Protein AF-A0A7Y8F770-F1 (afdb_monomer)

Mean predicted aligned error: 14.23 Å

Radius of gyration: 18.67 Å; Cα contacts (8 Å, |Δi|>4): 44; chains: 1; bounding box: 38×19×42 Å

Structure (mmCIF, N/CA/C/O backbone):
data_AF-A0A7Y8F770-F1
#
_entry.id   AF-A0A7Y8F770-F1
#
loop_
_atom_site.group_PDB
_atom_site.id
_atom_site.type_symbol
_atom_site.label_atom_id
_atom_site.label_alt_id
_atom_site.label_comp_id
_atom_site.label_asym_id
_atom_site.label_entity_id
_atom_site.label_seq_id
_atom_site.pdbx_PDB_ins_code
_atom_site.Cartn_x
_atom_site.Cartn_y
_atom_site.Cartn_z
_atom_site.occupancy
_atom_site.B_iso_or_equiv
_atom_site.auth_seq_id
_atom_site.auth_comp_id
_atom_site.auth_asym_id
_atom_site.auth_atom_id
_atom_site.pdbx_PDB_model_num
ATOM 1 N N . PRO A 1 1 ? 11.450 -7.249 -6.004 1.00 86.19 1 PRO A N 1
ATOM 2 C CA . PRO A 1 1 ? 11.975 -6.636 -7.250 1.00 86.19 1 PRO A CA 1
ATOM 3 C C . PRO A 1 1 ? 10.807 -6.311 -8.180 1.00 86.19 1 PRO A C 1
ATOM 5 O O . PRO A 1 1 ? 9.819 -7.043 -8.175 1.00 86.19 1 PRO A O 1
ATOM 8 N N . VAL A 1 2 ? 10.914 -5.227 -8.939 1.00 94.12 2 VAL A N 1
ATOM 9 C CA . VAL A 1 2 ? 9.968 -4.842 -9.989 1.00 94.12 2 VAL A CA 1
ATOM 10 C C . VAL A 1 2 ? 10.650 -4.965 -11.344 1.00 94.12 2 VAL A C 1
ATOM 12 O O . VAL A 1 2 ? 11.858 -4.758 -11.462 1.00 94.12 2 VAL A O 1
ATOM 15 N N . LEU A 1 3 ? 9.880 -5.336 -12.357 1.00 96.44 3 LEU A N 1
ATOM 16 C CA . LEU A 1 3 ? 10.345 -5.523 -13.723 1.00 96.44 3 LEU A CA 1
ATOM 17 C C . LEU A 1 3 ? 9.816 -4.390 -14.596 1.00 96.44 3 LEU A C 1
ATOM 19 O O . LEU A 1 3 ? 8.669 -3.965 -14.439 1.00 96.44 3 LEU A O 1
ATOM 23 N N . GLY A 1 4 ? 10.648 -3.933 -15.534 1.00 96.19 4 GLY A N 1
ATOM 24 C CA . GLY A 1 4 ? 10.243 -2.943 -16.528 1.00 96.19 4 GLY A CA 1
ATOM 25 C C . GLY A 1 4 ? 9.016 -3.417 -17.311 1.00 96.19 4 GLY A C 1
ATOM 26 O O . GLY A 1 4 ? 8.920 -4.590 -17.672 1.00 96.19 4 GLY A O 1
ATOM 27 N N . GLY A 1 5 ? 8.054 -2.520 -17.528 1.00 93.69 5 GLY A N 1
ATOM 28 C CA . GLY A 1 5 ? 6.788 -2.822 -18.207 1.00 93.69 5 GLY A CA 1
ATOM 29 C C . GLY A 1 5 ? 5.767 -3.605 -17.368 1.00 93.69 5 GLY A C 1
ATOM 30 O O . GLY A 1 5 ? 4.619 -3.738 -17.794 1.00 93.69 5 GLY A O 1
ATOM 31 N N . GLY A 1 6 ? 6.136 -4.082 -16.173 1.00 95.88 6 GLY A N 1
ATOM 32 C CA . GLY A 1 6 ? 5.206 -4.702 -15.228 1.00 95.88 6 GLY A CA 1
ATOM 33 C C . GLY A 1 6 ? 4.208 -3.691 -14.657 1.00 95.88 6 GLY A C 1
ATOM 34 O O . GLY A 1 6 ? 4.520 -2.511 -14.520 1.00 95.88 6 GLY A O 1
ATOM 35 N N . ALA A 1 7 ? 3.002 -4.148 -14.317 1.00 95.94 7 ALA A N 1
ATOM 36 C CA . ALA A 1 7 ? 1.991 -3.334 -13.648 1.00 95.94 7 ALA A CA 1
ATOM 37 C C . ALA A 1 7 ? 1.862 -3.755 -12.182 1.00 95.94 7 ALA A C 1
ATOM 39 O O . ALA A 1 7 ? 1.635 -4.928 -11.888 1.00 95.94 7 ALA A O 1
ATOM 40 N N . TYR A 1 8 ? 1.981 -2.787 -11.277 1.00 94.25 8 TYR A N 1
ATOM 41 C CA . TYR A 1 8 ? 1.953 -2.998 -9.833 1.00 94.25 8 TYR A CA 1
ATOM 42 C C . TYR A 1 8 ? 0.913 -2.076 -9.205 1.00 94.25 8 TYR A C 1
ATOM 44 O O . TYR A 1 8 ? 0.844 -0.900 -9.553 1.00 94.25 8 TYR A O 1
ATOM 52 N N . LEU A 1 9 ? 0.102 -2.603 -8.290 1.00 94.06 9 LEU A N 1
ATOM 53 C CA . LEU A 1 9 ? -0.862 -1.801 -7.542 1.00 94.06 9 LEU A CA 1
ATOM 54 C C . LEU A 1 9 ? -0.163 -1.121 -6.358 1.00 94.06 9 LEU A C 1
ATOM 56 O O . LEU A 1 9 ? 0.550 -1.786 -5.607 1.00 94.06 9 LEU A O 1
ATOM 60 N N . VAL A 1 10 ? -0.363 0.185 -6.201 1.00 92.12 10 VAL A N 1
ATOM 61 C CA . VAL A 1 10 ? 0.240 1.026 -5.153 1.00 92.12 10 VAL A CA 1
ATOM 62 C C . VAL A 1 10 ? -0.772 2.061 -4.634 1.00 92.12 10 VAL A C 1
ATOM 64 O O . VAL A 1 10 ? -1.893 2.119 -5.131 1.00 92.12 10 VAL A O 1
ATOM 67 N N . GLY A 1 11 ? -0.371 2.885 -3.658 1.00 86.50 11 GLY A N 1
ATOM 68 C CA . GLY A 1 11 ? -1.099 4.088 -3.228 1.00 86.50 11 GLY A CA 1
ATOM 69 C C . GLY A 1 11 ? -1.780 3.977 -1.857 1.00 86.50 11 GLY A C 1
ATOM 70 O O . GLY A 1 11 ? -2.439 2.992 -1.544 1.00 86.50 11 GLY A O 1
ATOM 71 N N . GLU A 1 12 ? -1.638 5.019 -1.030 1.00 83.50 12 GLU A N 1
ATOM 72 C CA . GLU A 1 12 ? -2.334 5.161 0.267 1.00 83.50 12 GLU A CA 1
ATOM 73 C C . GLU A 1 12 ? -3.666 5.931 0.156 1.00 83.50 12 GLU A C 1
ATOM 75 O O . GLU A 1 12 ? -4.495 5.890 1.060 1.00 83.50 12 GLU A O 1
ATOM 80 N N . ARG A 1 13 ? -3.893 6.612 -0.977 1.00 87.88 13 ARG A N 1
ATOM 81 C CA . ARG A 1 13 ? -5.118 7.378 -1.289 1.00 87.88 13 ARG A CA 1
ATOM 82 C C . ARG A 1 13 ? -6.108 6.606 -2.172 1.00 87.88 13 ARG A C 1
ATOM 84 O O . ARG A 1 13 ? -7.040 7.196 -2.712 1.00 87.88 13 ARG A O 1
ATOM 91 N N . GLY A 1 14 ? -5.897 5.302 -2.335 1.00 90.25 14 GLY A N 1
ATOM 92 C CA . GLY A 1 14 ? -6.640 4.435 -3.248 1.00 90.25 14 GLY A CA 1
ATOM 93 C C . GLY A 1 14 ? -5.717 3.664 -4.201 1.00 90.25 14 GLY A C 1
ATOM 94 O O . GLY A 1 14 ? -4.516 3.932 -4.228 1.00 90.25 14 GLY A O 1
ATOM 95 N N . PRO A 1 15 ? -6.262 2.695 -4.961 1.00 93.56 15 PRO A N 1
ATOM 96 C CA . PRO A 1 15 ? -5.481 1.851 -5.858 1.00 93.56 15 PRO A CA 1
ATOM 97 C C . PRO A 1 15 ? -4.986 2.632 -7.084 1.00 93.56 15 PRO A C 1
ATOM 99 O O . PRO A 1 15 ? -5.757 2.982 -7.976 1.00 93.56 15 PRO A O 1
ATOM 102 N N . GLU A 1 16 ? -3.681 2.857 -7.149 1.00 95.88 16 GLU A N 1
ATOM 103 C C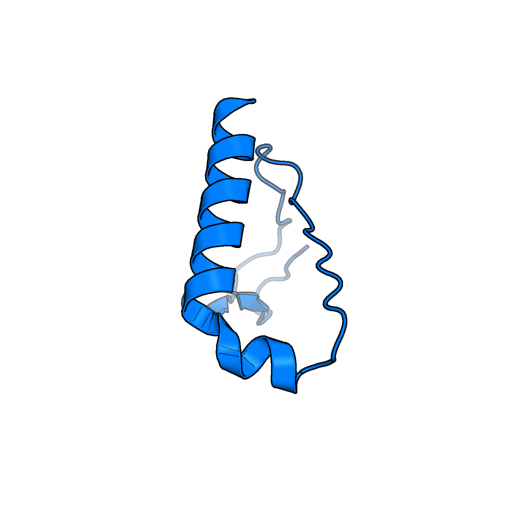A . GLU A 1 16 ? -2.963 3.452 -8.277 1.00 95.88 16 GLU A CA 1
ATOM 104 C C . GLU A 1 16 ? -2.106 2.387 -8.982 1.00 95.88 16 GLU A C 1
ATOM 106 O O . GLU A 1 16 ? -1.675 1.409 -8.371 1.00 95.88 16 GLU A O 1
ATOM 111 N N . VAL A 1 17 ? -1.840 2.558 -10.282 1.00 94.88 17 VAL A N 1
ATOM 112 C CA . VAL A 1 17 ? -1.008 1.620 -11.056 1.00 94.88 17 VAL A CA 1
ATOM 113 C C . VAL A 1 17 ? 0.376 2.213 -11.299 1.00 94.88 17 VAL A C 1
ATOM 115 O O . VAL A 1 17 ? 0.531 3.182 -12.040 1.00 94.88 17 VAL A O 1
ATOM 118 N N . PHE A 1 18 ? 1.394 1.568 -10.741 1.00 94.62 18 PHE A N 1
ATOM 119 C CA . PHE A 1 18 ? 2.800 1.840 -11.004 1.00 94.62 18 PHE A CA 1
ATOM 120 C C . PHE A 1 18 ? 3.319 0.948 -12.141 1.00 94.62 18 PHE A C 1
ATOM 122 O O . PHE A 1 18 ? 3.201 -0.278 -12.083 1.00 94.62 18 PHE A O 1
ATOM 129 N N . ARG A 1 19 ? 3.905 1.565 -13.176 1.00 96.50 19 ARG A N 1
ATOM 130 C CA . ARG A 1 19 ? 4.584 0.876 -14.288 1.00 96.50 19 ARG A CA 1
ATOM 131 C C . ARG A 1 19 ? 6.007 1.411 -14.453 1.00 96.50 19 ARG A C 1
ATOM 133 O O . ARG A 1 19 ? 6.176 2.462 -15.073 1.00 96.50 19 ARG A O 1
ATOM 140 N N . PRO A 1 20 ? 7.029 0.740 -13.900 1.00 95.19 20 PRO A N 1
ATOM 141 C CA . PRO A 1 20 ? 8.406 1.183 -14.059 1.00 95.19 20 PRO A CA 1
ATOM 142 C C . PRO A 1 20 ? 8.906 0.941 -15.490 1.00 95.19 20 PRO A C 1
ATOM 144 O O . PRO A 1 20 ? 8.541 -0.041 -16.136 1.00 95.19 20 PRO A O 1
ATOM 147 N N . ALA A 1 21 ? 9.787 1.818 -15.977 1.00 96.19 21 ALA A N 1
ATOM 148 C CA . ALA A 1 21 ? 10.427 1.666 -17.287 1.00 96.19 21 ALA A CA 1
ATOM 149 C C . ALA A 1 21 ? 11.574 0.633 -17.283 1.00 96.19 21 ALA A C 1
ATOM 151 O O . ALA A 1 21 ? 11.872 0.038 -18.313 1.00 96.19 21 ALA A O 1
ATOM 152 N N . GLY A 1 22 ? 12.205 0.400 -16.128 1.00 95.19 22 GLY A N 1
ATOM 153 C CA . GLY A 1 22 ? 13.326 -0.528 -15.953 1.00 95.19 22 GLY A CA 1
ATOM 154 C C . GLY A 1 22 ? 13.152 -1.427 -14.729 1.00 95.19 22 GLY A C 1
ATOM 155 O O . GLY A 1 22 ? 12.216 -1.256 -13.949 1.00 95.19 22 GLY A O 1
ATOM 156 N N . ALA A 1 23 ? 14.046 -2.403 -14.572 1.00 96.12 23 ALA A N 1
ATOM 157 C CA . ALA A 1 23 ? 14.040 -3.298 -13.418 1.00 96.12 23 ALA A CA 1
ATOM 158 C C . ALA A 1 23 ? 14.733 -2.668 -12.195 1.00 96.12 23 ALA A C 1
ATOM 160 O O . ALA A 1 23 ? 15.660 -1.873 -12.344 1.00 96.12 23 ALA A O 1
ATOM 161 N N . GLY A 1 24 ? 14.307 -3.053 -10.990 1.00 94.44 24 GLY A N 1
ATOM 162 C CA . GLY A 1 24 ? 14.898 -2.583 -9.731 1.00 94.44 24 GLY A CA 1
ATOM 163 C C . GLY A 1 24 ? 14.335 -3.287 -8.493 1.00 94.44 24 GLY A C 1
ATOM 164 O O . GLY A 1 24 ? 13.472 -4.163 -8.598 1.00 94.44 24 GLY A O 1
ATOM 165 N N . SER A 1 25 ? 14.811 -2.921 -7.303 1.00 92.50 25 SER A N 1
ATOM 166 C CA . SER A 1 25 ? 14.236 -3.352 -6.022 1.00 92.50 25 SER A CA 1
ATOM 167 C C . SER A 1 25 ? 13.505 -2.201 -5.326 1.00 92.50 25 SER A C 1
ATOM 169 O O . SER A 1 25 ? 13.768 -1.030 -5.586 1.00 92.50 25 SER A O 1
ATOM 171 N N . ILE A 1 26 ? 12.532 -2.553 -4.481 1.00 86.94 26 ILE A N 1
ATOM 172 C CA . ILE A 1 26 ? 11.867 -1.616 -3.575 1.00 86.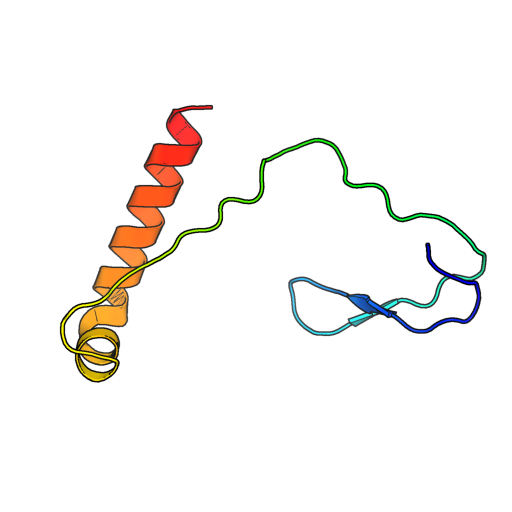94 26 ILE A CA 1
ATOM 173 C C . ILE A 1 26 ? 12.443 -1.919 -2.201 1.00 86.94 26 ILE A C 1
ATOM 175 O O . ILE A 1 26 ? 12.135 -2.965 -1.631 1.00 86.94 26 ILE A O 1
ATOM 179 N N . GLU A 1 2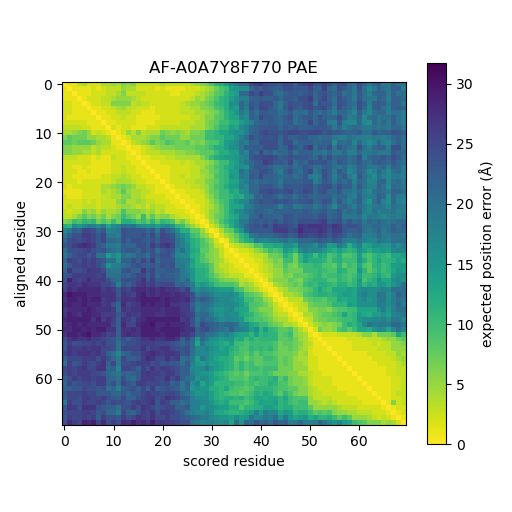7 ? 13.296 -1.030 -1.708 1.00 84.38 27 GLU A N 1
ATOM 180 C CA . GLU A 1 27 ? 13.873 -1.150 -0.374 1.00 84.38 27 GLU A CA 1
ATOM 181 C C . GLU A 1 27 ? 13.014 -0.368 0.629 1.00 84.38 27 GLU A C 1
ATOM 183 O O . GLU A 1 27 ? 12.621 0.768 0.340 1.00 84.38 27 GLU A O 1
ATOM 188 N N . PRO A 1 28 ? 12.709 -0.931 1.810 1.00 74.69 28 PRO A N 1
ATOM 189 C CA . PRO A 1 28 ? 12.067 -0.171 2.869 1.00 74.69 28 PRO A CA 1
ATOM 190 C C . PRO A 1 28 ? 12.994 0.969 3.299 1.00 74.69 28 PRO A C 1
ATOM 192 O O . PRO A 1 28 ? 14.149 0.738 3.659 1.00 74.69 28 PRO A O 1
ATOM 195 N N . MET A 1 29 ? 12.491 2.203 3.310 1.00 75.19 29 MET A N 1
ATOM 196 C CA . MET A 1 29 ? 13.213 3.301 3.946 1.00 75.19 29 MET A CA 1
ATOM 197 C C . MET A 1 29 ? 13.199 3.038 5.455 1.00 75.19 29 MET A C 1
ATOM 199 O O . MET A 1 29 ? 12.129 2.992 6.057 1.00 75.19 29 MET A O 1
ATOM 203 N N . GLY A 1 30 ? 14.365 2.784 6.057 1.00 69.94 30 GLY A N 1
ATOM 204 C CA . GLY A 1 30 ? 14.473 2.483 7.485 1.00 69.94 30 GLY A CA 1
ATOM 205 C C . GLY A 1 30 ? 13.777 3.550 8.335 1.00 69.94 30 GLY A C 1
ATOM 206 O O . GLY A 1 30 ? 14.227 4.691 8.382 1.00 69.94 30 GLY A O 1
ATOM 207 N N . GLY A 1 31 ? 12.672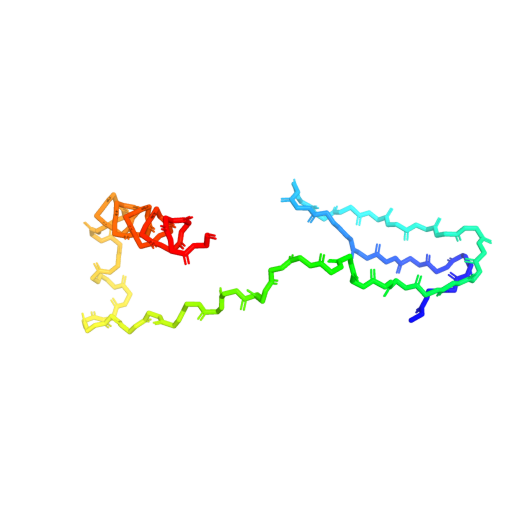 3.176 8.986 1.00 52.62 31 GLY A N 1
ATOM 208 C CA . GLY A 1 31 ? 11.864 4.088 9.792 1.00 52.62 31 GLY A CA 1
ATOM 209 C C . GLY A 1 31 ? 10.493 3.517 10.145 1.00 52.62 31 GLY A C 1
ATOM 210 O O . GLY A 1 31 ? 9.539 3.673 9.394 1.00 52.62 31 GLY A O 1
ATOM 211 N N . GLY A 1 32 ? 10.411 2.898 11.327 1.00 59.16 32 GLY A N 1
ATOM 212 C CA . GLY A 1 32 ? 9.170 2.478 11.979 1.00 59.16 32 GLY A CA 1
ATOM 213 C C . GLY A 1 32 ? 8.852 0.999 11.790 1.00 59.16 32 GLY A C 1
ATOM 214 O O . GLY A 1 32 ? 8.358 0.587 10.745 1.00 59.16 32 GLY A O 1
ATOM 215 N N . ALA A 1 33 ? 9.092 0.194 12.829 1.00 62.06 33 ALA A N 1
ATOM 216 C CA . ALA A 1 33 ? 8.505 -1.137 12.922 1.00 62.06 33 ALA A CA 1
ATOM 217 C C . ALA A 1 33 ? 6.992 -1.002 12.707 1.00 62.06 33 ALA A C 1
ATOM 219 O O . ALA A 1 33 ? 6.334 -0.280 13.458 1.00 62.06 33 ALA A O 1
ATOM 220 N N . GLY A 1 34 ? 6.458 -1.639 11.662 1.00 60.06 34 GLY A N 1
ATOM 221 C CA . GLY A 1 34 ? 5.025 -1.625 11.391 1.00 60.06 34 GLY A CA 1
ATOM 222 C C . GLY A 1 34 ? 4.270 -2.033 12.654 1.00 60.06 34 GLY A C 1
ATOM 223 O O . GLY A 1 34 ? 4.425 -3.153 13.143 1.00 60.06 34 GLY A O 1
ATOM 224 N N . VAL A 1 35 ? 3.493 -1.112 13.224 1.00 66.44 35 VAL A N 1
ATOM 225 C CA . VAL A 1 35 ? 2.745 -1.386 14.450 1.00 66.44 35 VAL A CA 1
ATOM 226 C C . VAL A 1 35 ? 1.489 -2.147 14.056 1.00 66.44 35 VAL A C 1
ATOM 228 O O . VAL A 1 35 ? 0.504 -1.568 13.608 1.00 66.44 35 VAL A O 1
ATOM 231 N N . THR A 1 36 ? 1.527 -3.467 14.214 1.00 69.69 36 THR A N 1
ATOM 232 C CA . THR A 1 36 ? 0.331 -4.300 14.076 1.00 69.69 36 THR A CA 1
ATOM 233 C C . THR A 1 36 ? -0.448 -4.241 15.386 1.00 69.69 36 THR A C 1
ATOM 235 O O . THR A 1 36 ? -0.001 -4.775 16.401 1.00 69.69 36 THR A O 1
ATOM 238 N N . VAL A 1 37 ? -1.604 -3.572 15.384 1.00 68.12 37 VAL A N 1
ATOM 239 C CA . VAL A 1 37 ? -2.500 -3.504 16.549 1.00 68.12 37 VAL A CA 1
ATOM 240 C C . VAL A 1 37 ? -3.575 -4.579 16.415 1.00 68.12 37 VAL A C 1
ATOM 242 O O . VAL A 1 37 ? -4.476 -4.461 15.591 1.00 68.12 37 VAL A O 1
ATOM 245 N N . ASN A 1 38 ? -3.501 -5.619 17.247 1.00 76.75 38 ASN A N 1
ATOM 246 C CA . ASN A 1 38 ? -4.568 -6.612 17.362 1.00 76.75 38 ASN A CA 1
ATOM 247 C C . ASN A 1 38 ? -5.597 -6.131 18.392 1.00 76.75 38 ASN A C 1
ATOM 249 O O . ASN A 1 38 ? -5.261 -5.941 19.561 1.00 76.75 38 ASN A O 1
ATOM 253 N N . VAL A 1 39 ? -6.846 -5.936 17.964 1.00 67.88 39 VAL A N 1
ATOM 254 C CA . VAL A 1 39 ? -7.955 -5.524 18.836 1.00 67.88 39 VAL A CA 1
ATOM 255 C C . VAL A 1 39 ? -8.930 -6.688 18.968 1.00 67.88 39 VAL A C 1
ATOM 257 O O . VAL A 1 39 ? -9.531 -7.107 17.984 1.00 67.88 39 VAL A O 1
ATOM 260 N N . SER A 1 40 ? -9.093 -7.202 20.187 1.00 73.25 40 SER A N 1
ATOM 261 C CA . SER A 1 40 ? -10.166 -8.143 20.518 1.00 73.25 40 SER A CA 1
ATOM 262 C C . SER A 1 40 ? -11.347 -7.365 21.089 1.00 73.25 40 SER A C 1
ATOM 264 O O . SER A 1 40 ? -11.165 -6.544 21.991 1.00 73.25 40 SER A O 1
ATOM 266 N N . VAL A 1 41 ? -12.544 -7.597 20.550 1.00 67.88 41 VAL A N 1
ATOM 267 C CA . VAL A 1 41 ? -13.783 -6.958 21.008 1.00 67.88 41 VAL A CA 1
ATOM 268 C C . VAL A 1 41 ? -14.735 -8.038 21.486 1.00 67.88 41 VAL A C 1
ATOM 270 O O . VAL A 1 41 ? -15.251 -8.829 20.695 1.00 67.88 41 VAL A O 1
ATOM 273 N N . ASP A 1 42 ? -14.969 -8.052 22.793 1.00 67.44 42 ASP A N 1
ATOM 274 C CA . ASP A 1 42 ? -15.984 -8.898 23.405 1.00 67.44 42 ASP A CA 1
ATOM 275 C C . ASP A 1 42 ? -17.385 -8.377 23.020 1.00 67.44 42 ASP A C 1
ATOM 277 O O . ASP A 1 42 ? -17.643 -7.172 23.080 1.00 67.44 42 ASP A O 1
ATOM 281 N N . GLY A 1 43 ? -18.270 -9.259 22.541 1.00 71.50 43 GLY A N 1
ATOM 282 C CA . GLY A 1 43 ? -19.619 -8.900 22.067 1.00 71.50 43 GLY A CA 1
ATOM 283 C C . GLY A 1 43 ? -19.822 -8.820 20.542 1.00 71.50 43 GLY A C 1
ATOM 284 O O . GLY A 1 43 ? -20.933 -8.535 20.090 1.00 71.50 43 GLY A O 1
ATOM 285 N N . GLY A 1 44 ? -18.796 -9.107 19.730 1.00 69.62 44 GLY A N 1
ATOM 286 C CA . GLY A 1 44 ? -18.912 -9.233 18.268 1.00 69.62 44 GLY A CA 1
ATOM 287 C C . GLY A 1 44 ? -19.161 -7.914 17.511 1.00 69.62 44 GLY A C 1
ATOM 288 O O . GLY A 1 44 ? -19.143 -6.822 18.076 1.00 69.62 44 GLY A O 1
ATOM 289 N N . ALA A 1 45 ? -19.403 -8.000 16.196 1.00 63.34 45 ALA A N 1
ATOM 290 C CA . ALA A 1 45 ? -19.475 -6.834 15.298 1.00 63.34 45 ALA A CA 1
ATOM 291 C C . ALA A 1 45 ? -20.555 -5.794 15.676 1.00 63.34 45 ALA A C 1
ATOM 293 O O . ALA A 1 45 ? -20.395 -4.604 15.414 1.00 63.34 45 ALA A O 1
ATOM 294 N N . GLN A 1 46 ? -21.636 -6.214 16.339 1.00 64.38 46 GLN A N 1
ATOM 295 C CA . GLN A 1 46 ? -22.708 -5.322 16.801 1.00 64.38 46 GLN A CA 1
ATOM 296 C C . GLN A 1 46 ? -22.257 -4.381 17.935 1.00 64.38 46 GLN A C 1
ATOM 298 O O . GLN A 1 46 ? -22.707 -3.236 17.996 1.00 6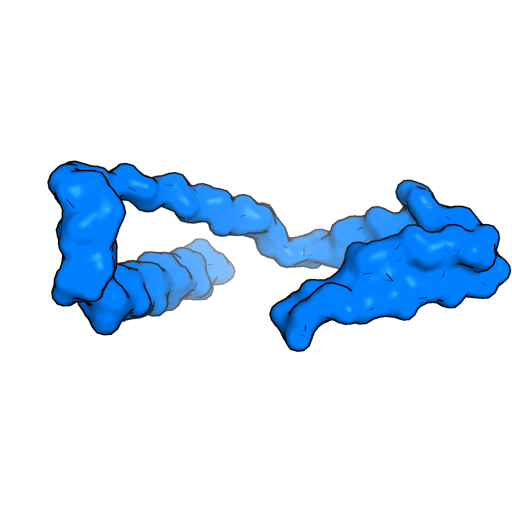4.38 46 GLN A O 1
ATOM 303 N N . GLY A 1 47 ? -21.333 -4.822 18.801 1.00 62.97 47 GLY A N 1
ATOM 304 C CA . GLY A 1 47 ? -20.703 -3.958 19.808 1.00 62.97 47 GLY A CA 1
ATOM 305 C C . GLY A 1 47 ? -19.797 -2.892 19.182 1.00 62.97 47 GLY A C 1
ATOM 306 O O . GLY A 1 47 ? -19.695 -1.779 19.697 1.00 62.97 47 GLY A O 1
ATOM 307 N N . LEU A 1 48 ? -19.215 -3.206 18.021 1.00 61.19 48 LEU A N 1
ATOM 308 C CA . LEU A 1 48 ? -18.351 -2.313 17.250 1.00 61.19 48 LEU A CA 1
ATOM 309 C C . LEU A 1 48 ? -19.144 -1.168 16.596 1.00 61.19 48 LEU A C 1
ATOM 311 O O . LEU A 1 48 ? -18.760 -0.004 16.702 1.00 61.19 48 LEU A O 1
ATOM 315 N N . LEU A 1 49 ? -20.289 -1.491 15.983 1.00 62.25 49 LEU A N 1
ATOM 316 C CA . LEU A 1 49 ? -21.149 -0.529 15.277 1.00 62.25 49 LEU A CA 1
ATOM 317 C C . LEU A 1 49 ? -21.739 0.546 16.202 1.00 62.25 49 LEU A C 1
ATOM 319 O O . LEU A 1 49 ? -21.963 1.675 15.780 1.00 62.25 49 LEU A O 1
ATOM 323 N N . ARG A 1 50 ? -21.959 0.231 17.484 1.00 61.38 50 ARG A N 1
ATOM 324 C CA . ARG A 1 50 ? -22.494 1.192 18.465 1.00 61.38 50 ARG A CA 1
ATOM 325 C C . ARG A 1 50 ? -21.445 2.209 18.947 1.00 61.38 50 ARG A C 1
ATOM 327 O O . ARG A 1 50 ? -21.790 3.148 19.658 1.00 61.38 50 ARG A O 1
ATOM 334 N N . SER A 1 51 ? -20.170 2.019 18.600 1.00 63.06 51 SER A N 1
ATOM 335 C CA . SER A 1 51 ? -19.030 2.598 19.322 1.00 63.06 51 SER A CA 1
ATOM 336 C C . SER A 1 51 ? -18.001 3.291 18.415 1.00 63.06 51 SER A C 1
ATOM 338 O O . SER A 1 51 ? -16.908 3.612 18.868 1.00 63.06 51 SER A O 1
ATOM 340 N N . GLU A 1 52 ? -18.322 3.587 17.155 1.00 68.88 52 GLU A N 1
ATOM 341 C CA . GLU A 1 52 ? -17.362 4.121 16.170 1.00 68.88 52 GLU A CA 1
ATOM 342 C C . GLU A 1 52 ? -16.549 5.325 16.691 1.00 68.88 52 GLU A C 1
ATOM 344 O O . GLU A 1 52 ? -15.316 5.317 16.685 1.00 68.88 52 GLU A O 1
ATOM 349 N N . ALA A 1 53 ? -17.221 6.317 17.286 1.00 78.00 53 ALA A N 1
ATOM 350 C CA . ALA A 1 53 ? -16.552 7.475 17.881 1.00 78.00 53 ALA A CA 1
ATOM 351 C C . ALA A 1 53 ? -15.698 7.119 19.117 1.00 78.00 53 ALA A C 1
ATOM 353 O O . ALA A 1 53 ? -14.689 7.768 19.391 1.00 78.00 53 ALA A O 1
ATOM 354 N N . GLN A 1 54 ? -16.091 6.110 19.895 1.00 75.69 54 GLN A N 1
ATOM 355 C CA . GLN A 1 54 ? -15.328 5.644 21.056 1.00 75.69 54 GLN A CA 1
ATOM 356 C C . GLN A 1 54 ? -14.094 4.842 20.624 1.00 75.69 54 GLN A C 1
ATOM 358 O O . GLN A 1 54 ? -13.021 5.061 21.188 1.00 75.69 54 GLN A O 1
ATOM 363 N N . ILE A 1 55 ? -14.204 4.009 19.589 1.00 76.06 55 ILE A N 1
ATOM 364 C CA . ILE A 1 55 ? -13.083 3.272 18.991 1.00 76.06 55 ILE A CA 1
ATOM 365 C C . ILE A 1 55 ? -12.074 4.251 18.385 1.00 76.06 55 ILE A C 1
ATOM 367 O O . ILE A 1 55 ? -10.883 4.156 18.683 1.00 76.06 55 ILE A O 1
ATOM 371 N N . ALA A 1 56 ? -12.538 5.250 17.628 1.00 79.94 56 ALA A N 1
ATOM 372 C CA . ALA A 1 56 ? -11.677 6.290 17.064 1.00 79.94 56 ALA A CA 1
ATOM 373 C C . ALA A 1 56 ? -10.885 7.035 18.154 1.00 79.94 56 ALA A C 1
ATOM 375 O O . ALA A 1 56 ? -9.678 7.242 18.022 1.00 79.94 56 ALA A O 1
ATOM 376 N N . ARG A 1 57 ? -11.531 7.376 19.281 1.00 83.50 57 ARG A N 1
ATOM 377 C CA . ARG A 1 57 ? -10.858 8.005 20.433 1.00 83.50 57 ARG A CA 1
ATOM 378 C C . ARG A 1 57 ? -9.846 7.079 21.109 1.00 83.50 57 ARG A C 1
ATOM 380 O O . ARG A 1 57 ? -8.773 7.544 21.494 1.00 83.50 57 ARG A O 1
ATOM 387 N N . MET A 1 58 ? -10.165 5.794 21.271 1.00 83.25 58 MET A N 1
ATOM 388 C CA . MET A 1 58 ? -9.236 4.818 21.854 1.00 83.25 58 MET A CA 1
ATOM 389 C C . MET A 1 58 ? -8.001 4.630 20.971 1.00 83.25 58 MET A C 1
ATOM 391 O O . MET A 1 58 ? -6.883 4.656 21.486 1.00 83.25 58 MET A O 1
ATOM 395 N N . LEU A 1 59 ? -8.195 4.526 19.655 1.00 82.94 59 LEU A N 1
ATOM 396 C CA . LEU A 1 59 ? -7.111 4.398 18.688 1.00 82.94 59 LEU A CA 1
ATOM 397 C C . LEU A 1 59 ? -6.233 5.655 18.661 1.00 82.94 59 LEU A C 1
ATOM 399 O O . LEU A 1 59 ? -5.019 5.540 18.806 1.00 82.94 59 LEU A O 1
ATOM 403 N N . ALA A 1 60 ? -6.835 6.846 18.581 1.00 83.69 60 ALA A N 1
ATOM 404 C CA . ALA A 1 60 ? -6.109 8.118 18.619 1.00 83.69 60 ALA A CA 1
ATOM 405 C C . ALA A 1 60 ? -5.294 8.295 19.912 1.00 83.69 60 ALA A C 1
ATOM 407 O O . ALA A 1 60 ? -4.187 8.832 19.899 1.00 83.69 60 ALA A O 1
ATOM 408 N N . ARG A 1 61 ? -5.814 7.816 21.050 1.00 82.62 61 ARG A N 1
ATOM 409 C CA . ARG A 1 61 ? -5.077 7.839 22.319 1.00 82.62 61 ARG A CA 1
ATOM 410 C C . ARG A 1 61 ? -3.916 6.844 22.321 1.00 82.62 61 ARG A C 1
ATOM 412 O O . ARG A 1 61 ? -2.843 7.179 22.816 1.00 82.62 61 ARG A O 1
ATOM 4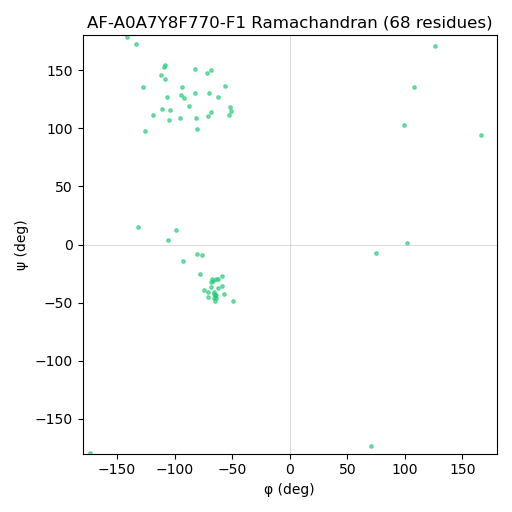19 N N . ALA A 1 62 ? -4.116 5.644 21.782 1.00 79.56 62 ALA A N 1
ATOM 420 C CA . ALA A 1 62 ? -3.079 4.620 21.700 1.00 79.56 62 ALA A CA 1
ATOM 421 C C . ALA A 1 62 ? -1.921 5.051 20.783 1.00 79.56 62 ALA A C 1
ATOM 423 O O . ALA A 1 62 ? -0.758 4.917 21.166 1.00 79.56 62 ALA A O 1
ATOM 424 N N . THR A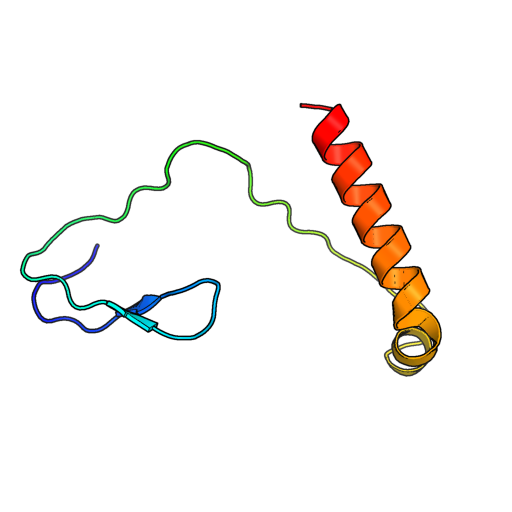 1 63 ? -2.224 5.645 19.625 1.00 81.88 63 THR A N 1
ATOM 425 C CA . THR A 1 63 ? -1.207 6.174 18.703 1.00 81.88 63 THR A CA 1
ATOM 426 C C . THR A 1 63 ? -0.445 7.347 19.315 1.00 81.88 63 THR A C 1
ATOM 428 O O . THR A 1 63 ? 0.783 7.365 19.256 1.00 81.88 63 THR A O 1
ATOM 431 N N . ALA A 1 64 ? -1.133 8.275 19.992 1.00 81.50 64 ALA A N 1
ATOM 432 C CA . ALA A 1 64 ? -0.488 9.389 20.690 1.00 81.50 64 ALA A CA 1
ATOM 433 C C . ALA A 1 64 ? 0.446 8.922 21.824 1.00 81.50 64 ALA A C 1
ATOM 435 O O . ALA A 1 64 ? 1.518 9.494 22.022 1.00 81.50 64 ALA A O 1
ATOM 436 N N . LEU A 1 65 ? 0.071 7.870 22.562 1.00 81.88 65 LEU A N 1
ATOM 437 C CA . LEU A 1 65 ? 0.931 7.268 23.587 1.00 81.88 65 LEU A CA 1
ATOM 438 C C . LEU A 1 65 ? 2.153 6.561 22.986 1.00 81.88 65 LEU A C 1
ATOM 440 O O . LEU A 1 65 ? 3.231 6.630 23.574 1.00 81.88 65 LEU A O 1
ATOM 444 N N . GLY A 1 66 ? 1.997 5.910 21.831 1.00 73.69 66 GLY A N 1
ATOM 445 C CA . GLY A 1 66 ? 3.105 5.301 21.090 1.00 73.69 66 GLY A CA 1
ATOM 446 C C . GLY A 1 66 ? 4.094 6.340 20.560 1.00 73.69 66 GLY A C 1
ATOM 447 O O . GLY A 1 66 ? 5.294 6.199 20.772 1.00 73.69 66 GLY A O 1
ATOM 448 N N . ALA A 1 67 ? 3.592 7.424 19.961 1.00 73.19 67 ALA A N 1
ATOM 449 C CA . ALA A 1 67 ? 4.412 8.509 19.417 1.00 73.19 67 ALA A CA 1
ATOM 450 C C . ALA A 1 67 ? 5.241 9.238 20.486 1.00 73.19 67 ALA A C 1
ATOM 452 O O . ALA A 1 67 ? 6.322 9.730 20.198 1.00 73.19 67 ALA A O 1
ATOM 453 N N . ARG A 1 68 ? 4.751 9.297 21.731 1.00 70.38 68 ARG A N 1
ATOM 454 C CA . ARG A 1 68 ? 5.443 9.960 22.849 1.00 70.38 68 ARG A CA 1
ATOM 455 C C . ARG A 1 68 ? 6.546 9.108 23.493 1.00 70.38 68 ARG A C 1
ATOM 457 O O . ARG A 1 68 ? 7.217 9.589 24.401 1.00 70.38 68 ARG A O 1
ATOM 464 N N . ARG A 1 69 ? 6.666 7.833 23.109 1.00 57.00 69 ARG A N 1
ATOM 465 C CA . ARG A 1 69 ? 7.674 6.887 23.624 1.00 57.00 69 ARG A CA 1
ATOM 466 C C . ARG A 1 69 ? 8.810 6.605 22.635 1.00 57.00 69 ARG A C 1
ATOM 468 O O . ARG A 1 69 ? 9.658 5.772 22.944 1.00 57.00 69 ARG A O 1
ATOM 475 N N . MET A 1 70 ? 8.806 7.279 21.487 1.00 52.66 70 MET A N 1
ATOM 476 C CA . MET A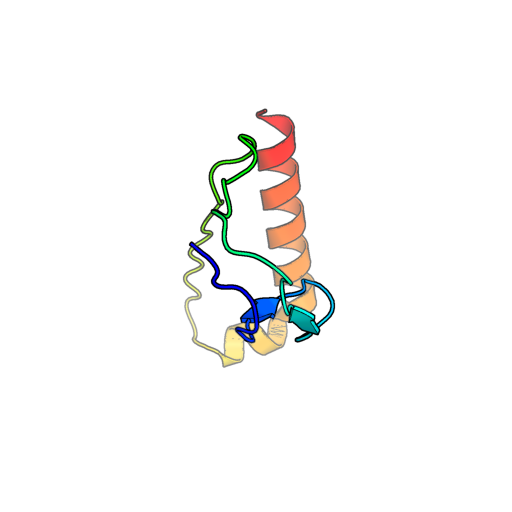 1 70 ? 9.933 7.374 20.556 1.00 52.66 70 MET A CA 1
ATOM 477 C C . MET A 1 70 ? 10.653 8.702 20.777 1.00 52.66 70 MET A C 1
ATOM 479 O O . MET A 1 70 ? 11.880 8.724 20.562 1.00 52.66 70 MET A O 1
#

Solvent-accessible surface area (backbone atoms only — not comparable to full-atom values): 4686 Å² total; per-residue (Å²): 113,50,48,44,76,40,83,41,84,43,69,93,91,49,90,38,81,48,64,43,86,54,68,50,73,83,76,82,74,92,76,74,82,82,82,81,81,86,81,87,67,86,76,51,72,70,53,51,73,79,31,57,75,58,51,53,51,52,51,55,50,51,52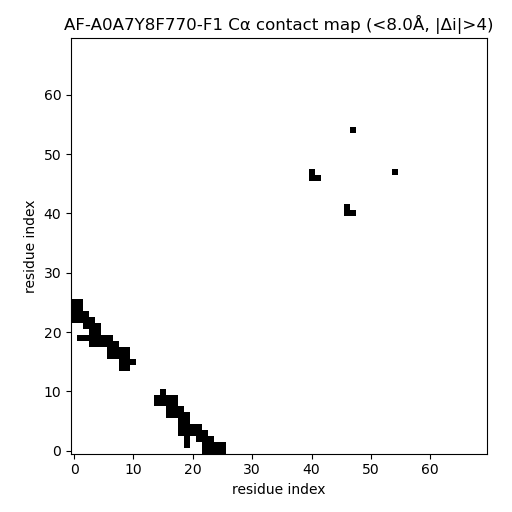,52,56,53,63,73,74,112

Secondary structure (DSSP, 8-state):
-B-TT--EEE-SSS-EEE--SS-B-----S-----------TTHHHHHHT-HHHHHHHHHHHHHHHHTT-

Sequence (70 aa):
PVLGGGAYLVGERGPEVFRPAGAGSIEPMGGGAGVTVNVSVDGGAQGLLRSEAQIARMLARATALGARRM

pLDDT: mean 79.15, std 12.93, range [52.62, 96.5]

Foldseek 3Di:
DDAAQDWDWDDPVDTDTDHHNHDDDDDDPPDDDPDDDDDDDPPPPVVVVVQVVVVVVVVVVVVVVVVVVD